Protein AF-A0AAN7F1X4-F1 (afdb_monomer_lite)

Foldseek 3Di:
DDDDDPQDPPPVSDDPPPPPDPPDDDDDDPPDDPDDADPCHPDDDDDVCVVPPDDDDPDPDDD

Organism: Quercus rubra (NCBI:txid3512)

Radius of gyration: 32.27 Å; chains: 1; bounding box: 73×19×76 Å

Sequence (63 aa):
MATLCTTPKRRESQIPVVLVCPPPPKKKSASGMKRDPPKNGYFQPPDLDAIFTMPPRREAWAS

Structure (mmCIF, N/CA/C/O backbone):
data_AF-A0AAN7F1X4-F1
#
_entry.id   AF-A0AAN7F1X4-F1
#
loop_
_atom_site.group_PDB
_atom_site.id
_atom_site.type_symbol
_atom_site.label_atom_id
_atom_site.label_alt_id
_atom_site.label_comp_id
_atom_site.label_asym_id
_atom_site.label_entity_id
_atom_site.label_seq_id
_atom_site.pdbx_PDB_ins_code
_atom_site.Cartn_x
_atom_site.Cartn_y
_atom_site.Cartn_z
_atom_site.occupancy
_atom_site.B_iso_or_equiv
_atom_site.auth_seq_id
_atom_site.auth_comp_id
_atom_site.auth_asym_id
_atom_site.auth_atom_id
_atom_site.pdbx_PDB_model_num
ATOM 1 N N . MET A 1 1 ? -47.027 4.849 10.763 1.00 46.53 1 MET A N 1
ATOM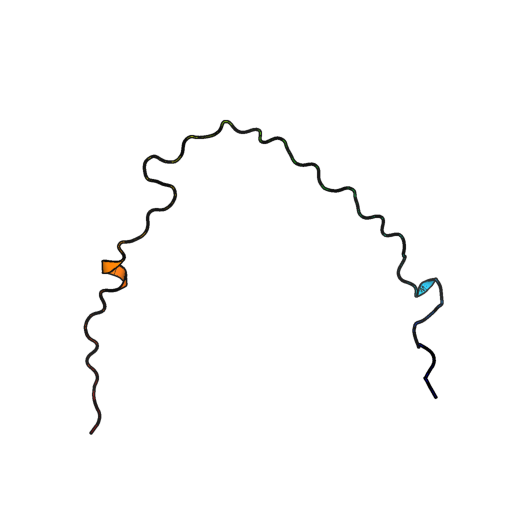 2 C CA . MET A 1 1 ? -46.723 4.267 12.087 1.00 46.53 1 MET A CA 1
ATOM 3 C C . MET A 1 1 ? -45.288 3.772 12.054 1.00 46.53 1 MET A C 1
ATOM 5 O O . MET A 1 1 ? -45.032 2.763 11.415 1.00 46.53 1 MET A O 1
ATOM 9 N N . ALA A 1 2 ? -44.341 4.526 12.618 1.00 54.22 2 ALA A N 1
ATOM 10 C CA . ALA A 1 2 ? -42.945 4.095 12.660 1.00 54.22 2 ALA A CA 1
ATOM 11 C C . ALA A 1 2 ? -42.821 2.959 13.682 1.00 54.22 2 ALA A C 1
ATOM 13 O O . ALA A 1 2 ? -43.103 3.146 14.865 1.00 54.22 2 ALA A O 1
ATOM 14 N N . THR A 1 3 ? -42.472 1.768 13.210 1.00 67.81 3 THR A N 1
ATOM 15 C CA . THR A 1 3 ? -42.250 0.596 14.053 1.00 67.81 3 THR A CA 1
ATOM 16 C C . THR A 1 3 ? -41.078 0.861 14.988 1.00 67.81 3 THR A C 1
ATOM 18 O O . THR A 1 3 ? -39.994 1.247 14.553 1.00 67.81 3 THR A O 1
ATOM 21 N N . LEU A 1 4 ? -41.323 0.674 16.283 1.00 77.50 4 LEU A N 1
ATOM 22 C CA . LEU A 1 4 ? -40.324 0.769 17.340 1.00 77.50 4 LEU A CA 1
ATOM 23 C C . LEU A 1 4 ? -39.108 -0.101 16.988 1.00 77.50 4 LEU A C 1
ATOM 25 O O . LEU A 1 4 ? -39.261 -1.236 16.548 1.00 77.50 4 LEU A O 1
ATOM 29 N N . CYS A 1 5 ? -37.907 0.445 17.185 1.00 75.62 5 CYS A N 1
ATOM 30 C CA . CYS A 1 5 ? -36.642 -0.256 16.974 1.00 75.62 5 CYS A CA 1
ATOM 31 C C . CYS A 1 5 ? -36.640 -1.625 17.685 1.00 75.62 5 CYS A C 1
ATOM 33 O O . CYS A 1 5 ? -36.815 -1.686 18.904 1.00 75.62 5 CYS A O 1
ATOM 35 N N . THR A 1 6 ? -36.431 -2.708 16.929 1.00 83.06 6 THR A N 1
ATOM 36 C CA . THR A 1 6 ? -36.488 -4.105 17.404 1.00 83.06 6 THR A CA 1
ATOM 37 C C . THR A 1 6 ? -35.237 -4.546 18.171 1.00 83.06 6 THR A C 1
ATOM 39 O O . THR A 1 6 ? -35.132 -5.707 18.561 1.00 83.06 6 THR A 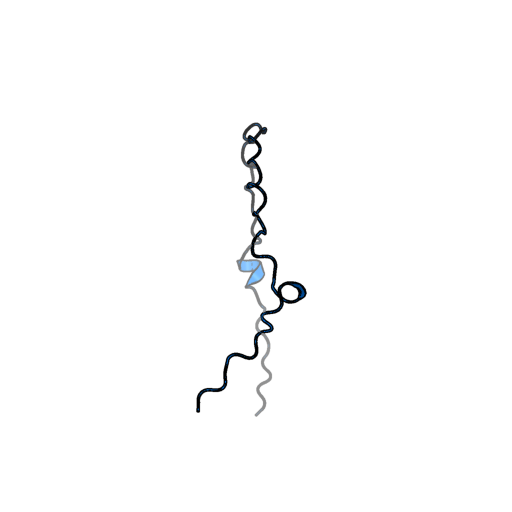O 1
ATOM 42 N N . THR A 1 7 ? -34.268 -3.652 18.385 1.00 82.81 7 THR A N 1
ATOM 43 C CA . THR A 1 7 ? -33.019 -3.985 19.076 1.00 82.81 7 THR A CA 1
ATOM 44 C C . THR A 1 7 ? -33.302 -4.466 20.505 1.00 82.81 7 THR A C 1
ATOM 46 O O . THR A 1 7 ? -33.898 -3.720 21.292 1.00 82.81 7 THR A O 1
ATOM 49 N N . PRO A 1 8 ? -32.859 -5.682 20.883 1.00 86.19 8 PRO A N 1
ATOM 50 C CA . PRO A 1 8 ? -33.000 -6.189 22.242 1.00 86.19 8 PRO A CA 1
ATOM 51 C C . PRO A 1 8 ? -32.318 -5.264 23.257 1.00 86.19 8 PRO A C 1
ATOM 53 O O . PRO A 1 8 ? -31.116 -5.024 23.197 1.00 86.19 8 PRO A O 1
ATOM 56 N N . LYS A 1 9 ? -33.095 -4.739 24.211 1.00 83.62 9 LYS A N 1
ATOM 57 C CA . LYS A 1 9 ? -32.600 -3.811 25.247 1.00 83.62 9 LYS A CA 1
ATOM 58 C C . LYS A 1 9 ? -32.159 -4.506 26.538 1.00 83.62 9 LYS A C 1
ATOM 60 O O . LYS A 1 9 ? -31.675 -3.833 27.443 1.00 83.62 9 LYS A O 1
ATOM 65 N N . ARG A 1 10 ? -32.339 -5.827 26.642 1.00 88.38 10 ARG A N 1
ATOM 66 C CA . ARG A 1 10 ? -31.884 -6.631 27.787 1.00 88.38 10 ARG A CA 1
ATOM 67 C C . ARG A 1 10 ? -30.361 -6.560 27.898 1.00 88.38 10 ARG A C 1
ATOM 69 O O . ARG A 1 10 ? -29.687 -6.616 26.873 1.00 88.38 10 ARG A O 1
ATOM 76 N N . ARG A 1 11 ? -29.821 -6.416 29.114 1.00 82.44 11 ARG A N 1
ATOM 77 C CA . ARG A 1 11 ? -28.377 -6.195 29.323 1.00 82.44 11 ARG A CA 1
ATOM 78 C C . ARG A 1 11 ? -27.528 -7.337 28.773 1.00 82.44 11 ARG A C 1
ATOM 80 O O . ARG A 1 11 ? -26.448 -7.083 28.260 1.00 82.44 11 ARG A O 1
ATOM 87 N N . GLU A 1 12 ? -28.041 -8.560 28.824 1.00 86.25 12 GLU A N 1
ATOM 88 C CA . GLU A 1 12 ? -27.363 -9.771 28.351 1.00 86.25 12 GLU A CA 1
ATOM 89 C C . GLU A 1 12 ? -27.241 -9.811 26.820 1.00 86.25 12 GLU A C 1
ATOM 91 O O . GLU A 1 12 ? -26.394 -10.514 26.280 1.00 86.25 12 GLU A O 1
ATOM 96 N N . SER A 1 13 ? -28.093 -9.062 26.113 1.00 85.38 13 SER A N 1
ATOM 97 C CA . SER A 1 13 ? -28.105 -8.965 24.648 1.00 85.38 13 SER A CA 1
ATOM 98 C C . SER A 1 13 ? -27.379 -7.724 24.122 1.00 85.38 13 SER A C 1
ATOM 100 O O . SER A 1 13 ? -27.252 -7.562 22.910 1.00 85.38 13 SER A O 1
ATOM 102 N N . GLN A 1 14 ? -26.940 -6.824 25.007 1.00 85.50 14 GLN A N 1
ATOM 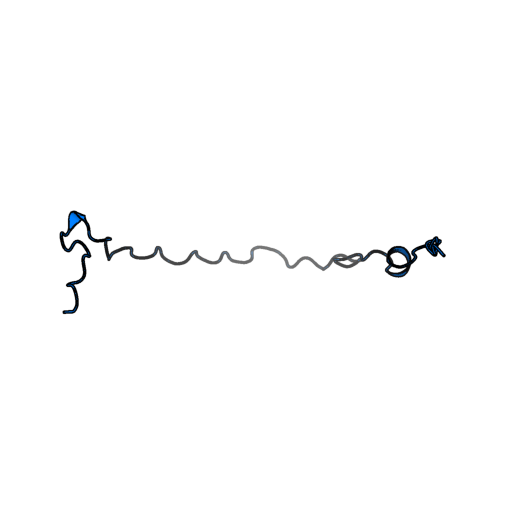103 C CA . GLN A 1 14 ? -26.199 -5.630 24.618 1.00 85.50 14 GLN A CA 1
ATOM 104 C C . GLN A 1 14 ? -24.723 -5.972 24.430 1.00 85.50 14 GLN A C 1
ATOM 106 O O . GLN A 1 14 ? -24.117 -6.661 25.248 1.00 85.50 14 GLN A O 1
ATOM 111 N N . ILE A 1 15 ? -24.126 -5.439 23.365 1.00 82.88 15 ILE A N 1
ATOM 112 C CA . ILE A 1 15 ? -22.677 -5.495 23.182 1.00 82.88 15 ILE A CA 1
ATOM 113 C C . ILE A 1 15 ? -22.044 -4.686 24.325 1.00 82.88 15 ILE A C 1
ATOM 115 O O . ILE A 1 15 ? -22.421 -3.524 24.515 1.00 82.88 15 ILE A O 1
ATOM 119 N N . PRO A 1 16 ? -21.098 -5.257 25.091 1.00 79.69 16 PRO A N 1
ATOM 120 C CA . PRO A 1 16 ? -20.393 -4.518 26.124 1.00 79.69 16 PRO A CA 1
ATOM 121 C C . PRO A 1 16 ? -19.725 -3.273 25.530 1.00 79.69 16 PRO A C 1
ATOM 123 O O . PRO A 1 16 ? -18.846 -3.370 24.680 1.00 79.69 16 PRO A O 1
ATOM 126 N N . VAL A 1 17 ? -20.140 -2.093 25.994 1.00 75.56 17 VAL A N 1
ATOM 127 C CA . VAL A 1 17 ? -19.599 -0.794 25.546 1.00 75.56 17 VAL A CA 1
ATOM 128 C C . VAL A 1 17 ? -18.129 -0.629 25.955 1.00 75.56 17 VAL A C 1
ATOM 130 O O . VAL A 1 17 ? -17.381 0.132 25.349 1.00 75.56 17 VAL A O 1
ATOM 133 N N . VAL A 1 18 ? -17.693 -1.365 26.978 1.00 71.12 18 VAL A N 1
ATOM 134 C CA . VAL A 1 18 ? -16.359 -1.242 27.565 1.00 71.12 18 VAL A CA 1
ATOM 135 C C . VAL A 1 18 ? -15.419 -2.273 26.950 1.00 71.12 18 VAL A C 1
ATOM 137 O O . VAL A 1 18 ? -15.008 -3.235 27.591 1.00 71.12 18 VAL A O 1
ATOM 140 N N . LEU A 1 19 ? -15.058 -2.058 25.691 1.00 70.88 19 LEU A N 1
ATOM 141 C CA . LEU A 1 19 ? -13.812 -2.592 25.155 1.00 70.88 19 LEU A CA 1
ATOM 142 C C . LEU A 1 19 ? -12.813 -1.440 25.180 1.00 70.88 19 LEU A C 1
ATOM 144 O O . LEU A 1 19 ? -12.675 -0.702 24.208 1.00 70.88 19 LEU A O 1
ATOM 148 N N . VAL A 1 20 ? -12.162 -1.227 26.329 1.00 81.06 20 VAL A N 1
ATOM 149 C CA . VAL A 1 20 ? -11.008 -0.323 26.374 1.00 81.06 20 VAL A CA 1
ATOM 150 C C . VAL A 1 20 ? -9.986 -0.905 25.408 1.00 81.06 20 VAL A C 1
ATOM 152 O O . VAL A 1 20 ? -9.470 -2.000 25.639 1.00 81.06 20 VAL A O 1
ATOM 155 N N . CYS A 1 21 ? -9.745 -0.206 24.298 1.00 76.62 21 CYS A N 1
ATOM 156 C CA . CYS A 1 21 ? -8.732 -0.620 23.343 1.00 76.62 21 CYS A CA 1
ATOM 157 C C . CYS A 1 21 ? -7.408 -0.796 24.094 1.00 76.62 21 CYS A C 1
ATOM 159 O O . CYS A 1 21 ? -7.060 0.065 24.913 1.00 76.62 21 CYS A O 1
ATOM 161 N N . PRO A 1 22 ? -6.657 -1.881 23.842 1.00 86.88 22 PRO A N 1
ATOM 162 C CA . PRO A 1 22 ? -5.334 -2.000 24.423 1.00 86.88 22 PRO A CA 1
ATOM 163 C C . PRO A 1 22 ? -4.493 -0.778 24.021 1.00 86.88 22 PRO A C 1
ATOM 165 O O . PRO A 1 22 ? -4.707 -0.204 22.944 1.00 86.88 22 PRO A O 1
ATOM 168 N N . PRO A 1 23 ? -3.538 -0.357 24.867 1.00 88.25 23 PRO A N 1
ATOM 169 C CA . PRO A 1 23 ? -2.649 0.740 24.522 1.00 88.25 23 PRO A CA 1
ATOM 170 C C . PRO A 1 23 ? -1.920 0.434 23.204 1.00 88.25 23 PRO A C 1
ATOM 172 O O . PRO A 1 23 ? -1.635 -0.733 22.910 1.00 88.25 23 PRO A O 1
ATOM 175 N N . PRO A 1 24 ? -1.593 1.464 22.405 1.00 88.50 24 PRO A N 1
ATOM 176 C CA . PRO A 1 24 ? -0.925 1.267 21.129 1.00 88.50 24 PRO A CA 1
ATOM 177 C C . PRO A 1 24 ? 0.417 0.542 21.317 1.00 88.50 24 PRO A C 1
ATOM 179 O O . PRO A 1 24 ? 1.118 0.769 22.312 1.00 88.50 24 PRO A O 1
ATOM 182 N N . PRO A 1 25 ? 0.813 -0.318 20.362 1.00 89.81 25 PRO A N 1
ATOM 183 C CA . PRO A 1 25 ? 2.098 -0.996 20.422 1.00 89.81 25 PRO A CA 1
ATOM 184 C C . PRO A 1 25 ? 3.238 0.028 20.449 1.00 89.81 25 PRO A C 1
ATOM 186 O O . PRO A 1 25 ? 3.268 0.984 19.671 1.00 89.81 25 PRO A O 1
ATOM 189 N N . LYS A 1 26 ? 4.208 -0.177 21.346 1.00 88.00 26 LYS A N 1
ATOM 190 C CA . LYS A 1 26 ? 5.384 0.695 21.445 1.00 88.00 26 LYS A CA 1
ATOM 191 C C . LYS A 1 26 ? 6.279 0.483 20.227 1.00 88.00 26 LYS A C 1
ATOM 193 O O . LYS A 1 26 ? 6.697 -0.641 19.941 1.00 88.00 26 LYS A O 1
ATOM 198 N N . LYS A 1 27 ? 6.620 1.570 19.533 1.00 85.25 27 LYS A N 1
ATOM 199 C CA . LYS A 1 27 ? 7.614 1.543 18.456 1.00 85.25 27 LYS A CA 1
ATOM 200 C C . LYS A 1 27 ? 8.965 1.115 19.038 1.00 85.25 27 LYS A C 1
ATOM 202 O O . LYS A 1 27 ? 9.460 1.740 19.972 1.00 85.25 27 LYS A O 1
ATOM 207 N N . LYS A 1 28 ? 9.562 0.055 18.490 1.00 81.06 28 LYS A N 1
ATOM 208 C CA . LYS A 1 28 ? 10.936 -0.337 18.833 1.00 81.06 28 LYS A CA 1
ATOM 209 C C . LYS A 1 28 ? 11.902 0.733 18.315 1.00 81.06 28 LYS A C 1
ATOM 211 O O . LYS A 1 28 ? 11.681 1.283 17.233 1.00 81.06 28 LYS A O 1
ATOM 216 N N . SER A 1 29 ? 12.958 1.035 19.071 1.00 77.88 29 SER A N 1
ATOM 217 C CA . SER A 1 29 ? 14.053 1.854 18.549 1.00 77.88 29 SER A CA 1
ATOM 218 C C . SER A 1 29 ? 14.656 1.145 17.337 1.00 77.88 29 SER A C 1
ATOM 220 O O . SER A 1 29 ? 14.747 -0.083 17.304 1.00 77.88 29 SER A O 1
ATOM 222 N N . ALA A 1 30 ? 15.024 1.906 16.306 1.00 75.12 30 ALA A N 1
ATOM 223 C CA . ALA A 1 30 ? 15.729 1.355 15.159 1.00 75.12 30 ALA A CA 1
ATOM 224 C C . ALA A 1 30 ? 17.149 0.963 15.603 1.00 75.12 30 ALA A C 1
ATOM 226 O O . ALA A 1 30 ? 18.087 1.745 15.491 1.00 75.12 30 ALA A O 1
ATOM 227 N N . SER A 1 31 ? 17.300 -0.232 16.173 1.00 68.81 31 SER A N 1
ATOM 228 C CA . SER A 1 31 ? 18.592 -0.819 16.517 1.00 68.81 31 SER A CA 1
ATOM 229 C C . SER A 1 31 ? 19.185 -1.461 15.264 1.00 68.81 31 SER A C 1
ATOM 231 O O . SER A 1 31 ? 19.097 -2.669 15.051 1.00 68.81 31 SER A O 1
ATOM 233 N N . GLY A 1 32 ? 19.734 -0.633 14.385 1.00 68.75 32 GLY A N 1
ATOM 234 C CA . GLY A 1 32 ? 20.435 -1.089 13.196 1.00 68.75 32 GLY A CA 1
ATOM 235 C C . GLY A 1 32 ? 21.356 0.009 12.704 1.00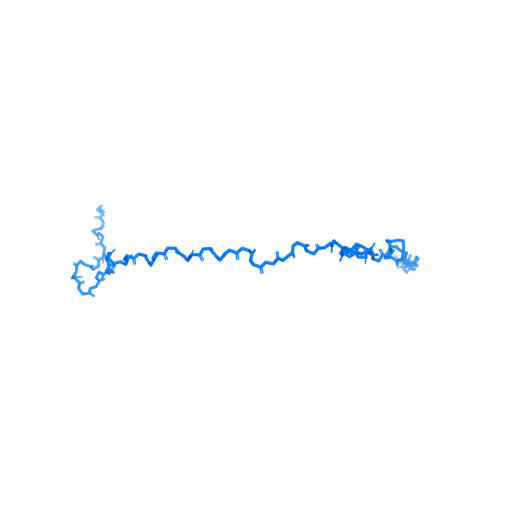 68.75 32 GLY A C 1
ATOM 236 O O . GLY A 1 32 ? 20.906 1.130 12.474 1.00 68.75 32 GLY A O 1
ATOM 237 N N . MET A 1 33 ? 22.645 -0.306 12.553 1.00 72.56 33 MET A N 1
ATOM 238 C CA . MET A 1 33 ? 23.565 0.562 11.825 1.00 72.56 33 MET A CA 1
ATOM 239 C C . MET A 1 33 ? 22.953 0.78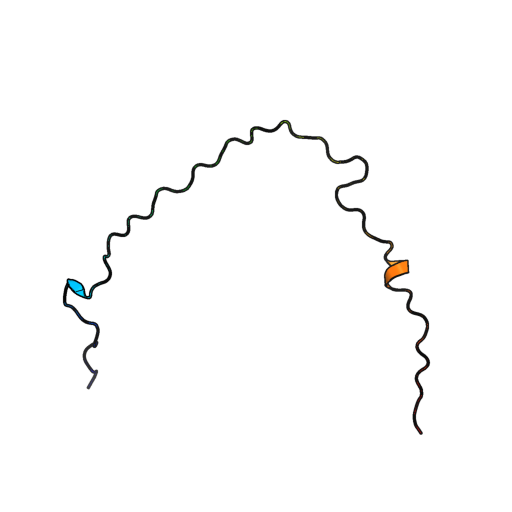9 10.441 1.00 72.56 33 MET A C 1
ATOM 241 O O . MET A 1 33 ? 22.569 -0.185 9.787 1.00 72.56 33 MET A O 1
ATOM 245 N N . LYS A 1 34 ? 22.801 2.051 10.021 1.00 75.25 34 LYS A N 1
ATOM 246 C CA . LYS A 1 34 ? 22.383 2.364 8.651 1.00 75.25 34 LYS A CA 1
ATOM 247 C C . LYS A 1 34 ? 23.370 1.652 7.728 1.00 75.25 34 LYS A C 1
ATOM 249 O O . LYS A 1 34 ? 24.547 1.987 7.730 1.00 75.25 34 LYS A O 1
ATOM 254 N N . ARG A 1 35 ? 22.912 0.604 7.044 1.00 80.81 35 ARG A N 1
ATOM 255 C CA . ARG A 1 35 ? 23.727 -0.091 6.050 1.00 80.81 35 ARG A CA 1
ATOM 256 C C . ARG A 1 35 ? 23.749 0.773 4.804 1.00 80.81 35 ARG A C 1
ATOM 258 O O . ARG A 1 35 ? 22.702 1.295 4.417 1.00 80.81 35 ARG A O 1
ATOM 265 N N . ASP A 1 36 ? 24.920 0.897 4.198 1.00 89.12 36 ASP A N 1
ATOM 266 C CA . ASP A 1 36 ? 25.027 1.525 2.892 1.00 89.12 36 ASP A CA 1
ATOM 267 C C . ASP A 1 36 ? 24.154 0.776 1.873 1.00 89.12 36 ASP A C 1
ATOM 269 O O . ASP A 1 36 ? 23.997 -0.452 1.968 1.00 89.12 36 ASP A O 1
ATOM 273 N N . PRO A 1 37 ? 23.563 1.490 0.902 1.00 87.56 37 PRO A N 1
ATOM 274 C CA . PRO A 1 37 ? 22.872 0.862 -0.208 1.00 87.56 37 PRO A CA 1
ATOM 275 C C . PRO A 1 37 ? 23.762 -0.148 -0.949 1.00 87.56 37 PRO A C 1
ATOM 277 O O . PRO A 1 37 ? 24.979 0.039 -1.035 1.00 87.56 37 PRO A O 1
ATOM 280 N N . PRO A 1 38 ? 23.181 -1.207 -1.538 1.00 91.81 38 PRO A N 1
ATOM 281 C CA . PRO A 1 38 ? 23.910 -2.094 -2.429 1.00 91.81 38 PRO A CA 1
ATOM 282 C C . PRO A 1 38 ? 24.545 -1.311 -3.580 1.00 91.81 38 PRO A C 1
ATOM 284 O O . PRO A 1 38 ? 23.899 -0.460 -4.193 1.00 91.81 38 PRO A O 1
ATOM 287 N N . LYS A 1 39 ? 25.791 -1.656 -3.924 1.00 89.94 39 LYS A N 1
ATOM 288 C CA . LYS A 1 39 ? 26.552 -1.015 -5.013 1.00 89.94 39 LYS A CA 1
ATOM 289 C C . LYS A 1 39 ? 25.816 -1.022 -6.355 1.00 89.94 39 LYS A C 1
ATOM 291 O O . LYS A 1 39 ? 25.986 -0.108 -7.150 1.00 89.94 39 LYS A O 1
ATOM 296 N N . ASN A 1 40 ? 24.983 -2.034 -6.583 1.00 90.62 40 ASN A N 1
ATOM 297 C CA . ASN A 1 40 ? 24.322 -2.269 -7.863 1.00 90.62 40 ASN A CA 1
ATOM 298 C C . ASN A 1 40 ? 22.851 -1.819 -7.848 1.00 90.62 40 ASN A C 1
ATOM 300 O O . ASN A 1 40 ? 22.074 -2.238 -8.703 1.00 90.62 40 ASN A O 1
ATOM 304 N N . GLY A 1 41 ? 22.466 -1.006 -6.859 1.00 89.81 41 GLY A N 1
ATOM 305 C CA . GLY A 1 41 ? 21.077 -0.637 -6.617 1.00 89.81 41 GLY A CA 1
ATOM 306 C C . GLY A 1 41 ? 20.266 -1.767 -5.975 1.00 89.81 41 GLY A C 1
ATOM 307 O O . GLY A 1 41 ? 20.688 -2.918 -5.896 1.00 89.81 41 GLY A O 1
ATOM 308 N N . TYR A 1 42 ? 19.087 -1.418 -5.463 1.00 91.56 42 TYR A N 1
ATOM 309 C CA . TYR A 1 42 ? 18.151 -2.384 -4.873 1.00 91.56 42 TYR A CA 1
ATOM 310 C C . TYR A 1 42 ? 17.316 -3.116 -5.919 1.00 91.56 42 TYR A C 1
ATOM 312 O O . TYR A 1 42 ? 16.848 -4.225 -5.679 1.00 91.56 42 TYR A O 1
ATOM 320 N N . PHE A 1 43 ? 17.107 -2.473 -7.062 1.00 93.06 43 PHE A N 1
ATOM 321 C CA . PHE A 1 43 ? 16.313 -2.990 -8.153 1.00 93.06 43 PHE A CA 1
ATOM 322 C C . PHE A 1 43 ? 17.182 -3.031 -9.401 1.00 93.06 43 PHE A C 1
ATOM 324 O O . PHE A 1 43 ? 17.795 -2.031 -9.768 1.00 93.06 43 PHE A O 1
ATOM 331 N N . GLN A 1 44 ? 17.227 -4.200 -10.025 1.00 89.81 44 GLN A N 1
ATOM 332 C CA . GLN A 1 44 ? 17.896 -4.428 -11.295 1.00 89.81 44 GLN A CA 1
ATOM 333 C C . GLN A 1 44 ? 16.799 -4.753 -12.310 1.00 89.81 44 GLN A C 1
ATOM 335 O O . GLN A 1 44 ? 16.400 -5.916 -12.402 1.00 89.81 44 GLN A O 1
ATOM 340 N N . PRO A 1 45 ? 16.214 -3.739 -12.979 1.00 88.88 45 PRO A N 1
ATOM 341 C CA . PRO A 1 45 ? 15.178 -4.001 -13.960 1.00 88.88 45 PRO A CA 1
ATOM 342 C C . PRO A 1 45 ? 15.735 -4.863 -15.096 1.00 88.88 45 PRO A C 1
ATOM 344 O O . PRO A 1 45 ? 16.889 -4.674 -15.491 1.00 88.88 45 PRO A O 1
ATOM 347 N N . PRO A 1 46 ? 14.925 -5.782 -15.643 1.00 87.88 46 PRO A N 1
ATOM 348 C CA . PRO A 1 46 ? 15.242 -6.400 -16.920 1.00 87.88 46 PRO A CA 1
ATOM 349 C C . PRO A 1 46 ? 15.299 -5.337 -18.023 1.00 87.88 46 PRO A C 1
ATOM 351 O O . PRO A 1 46 ? 14.700 -4.265 -17.907 1.00 87.88 46 PRO A O 1
ATOM 354 N N . ASP A 1 47 ? 15.999 -5.660 -19.106 1.00 89.56 47 ASP A N 1
ATOM 355 C CA . ASP A 1 47 ? 16.001 -4.833 -20.305 1.00 89.56 47 ASP A CA 1
ATOM 356 C C . ASP A 1 47 ? 14.579 -4.722 -20.881 1.00 89.56 47 ASP A C 1
ATOM 358 O O . ASP A 1 47 ? 13.916 -5.732 -21.132 1.00 89.56 47 ASP A O 1
ATOM 362 N N . LEU A 1 48 ? 14.097 -3.490 -21.052 1.00 85.88 48 LEU A N 1
ATOM 363 C CA . LEU A 1 48 ? 12.745 -3.223 -21.540 1.00 85.88 48 LEU A CA 1
ATOM 364 C C . LEU A 1 48 ? 12.605 -3.617 -23.010 1.00 85.88 48 LEU A C 1
ATOM 366 O O . LEU A 1 48 ? 11.561 -4.144 -23.394 1.00 85.88 48 LEU A O 1
ATOM 370 N N . ASP A 1 49 ? 13.650 -3.431 -23.815 1.00 83.69 49 ASP A N 1
ATOM 371 C CA . ASP A 1 49 ? 13.603 -3.774 -25.236 1.00 83.69 49 ASP A CA 1
ATOM 372 C C . ASP A 1 49 ? 13.434 -5.287 -25.422 1.00 83.69 49 ASP A C 1
ATOM 374 O O . ASP A 1 49 ? 12.631 -5.730 -26.246 1.00 83.69 49 ASP A O 1
ATOM 378 N N . ALA A 1 50 ? 14.074 -6.098 -24.574 1.00 81.69 50 ALA A N 1
ATOM 379 C CA . ALA A 1 50 ? 13.859 -7.543 -24.531 1.00 81.69 50 ALA A CA 1
ATOM 380 C C . ALA A 1 50 ? 12.416 -7.942 -24.154 1.00 81.69 50 ALA A C 1
ATOM 382 O O . ALA A 1 50 ? 11.939 -8.989 -24.592 1.00 81.69 50 ALA A O 1
ATOM 383 N N . ILE A 1 51 ? 11.707 -7.124 -23.366 1.00 83.19 51 ILE A N 1
ATOM 384 C CA . ILE A 1 51 ? 10.314 -7.385 -22.962 1.00 83.19 51 ILE A CA 1
ATOM 385 C C . ILE A 1 51 ? 9.332 -7.039 -24.087 1.00 83.19 51 ILE A C 1
ATOM 387 O O . ILE A 1 51 ? 8.340 -7.744 -24.279 1.00 83.19 51 ILE A O 1
ATOM 391 N N . PHE A 1 52 ? 9.586 -5.958 -24.826 1.00 83.88 52 PHE A N 1
ATOM 392 C CA . PHE A 1 52 ? 8.665 -5.457 -25.853 1.00 83.88 52 PHE A CA 1
ATOM 393 C C . PHE A 1 52 ? 8.975 -5.952 -27.270 1.00 83.88 52 PHE A C 1
ATOM 395 O O . PHE A 1 52 ? 8.162 -5.754 -28.176 1.00 83.88 52 PHE A O 1
ATOM 402 N N . THR A 1 53 ? 10.101 -6.638 -27.474 1.00 84.88 53 THR A N 1
ATOM 403 C CA . THR A 1 53 ? 10.422 -7.276 -28.755 1.00 84.88 53 THR A CA 1
ATOM 404 C C . THR A 1 53 ? 9.555 -8.520 -28.957 1.00 84.88 53 THR A C 1
ATOM 406 O O . THR A 1 53 ? 9.942 -9.644 -28.646 1.00 84.88 53 THR A O 1
ATOM 409 N N . MET A 1 54 ? 8.358 -8.321 -29.505 1.00 76.12 54 MET A N 1
ATOM 410 C CA . MET A 1 54 ? 7.509 -9.399 -30.008 1.00 76.12 54 MET A CA 1
ATOM 411 C C . MET A 1 54 ? 7.731 -9.568 -31.516 1.00 76.12 54 MET A C 1
ATOM 413 O O . MET A 1 54 ? 7.641 -8.583 -32.253 1.00 76.12 54 MET A O 1
ATOM 417 N N . PRO A 1 55 ? 7.987 -10.792 -32.017 1.00 78.06 55 PRO A N 1
ATOM 418 C CA . PRO A 1 55 ? 8.027 -11.022 -33.453 1.00 78.06 55 PRO A CA 1
ATOM 419 C C . PRO A 1 55 ? 6.652 -10.705 -34.066 1.00 78.06 55 PRO A C 1
ATOM 421 O O . PRO A 1 55 ? 5.628 -10.974 -33.426 1.00 78.06 55 PRO A O 1
ATOM 424 N N . PRO A 1 56 ? 6.595 -10.169 -35.301 1.00 76.00 56 PRO A N 1
ATOM 425 C CA . PRO A 1 56 ? 5.332 -9.901 -35.975 1.00 76.00 56 PRO A CA 1
ATOM 426 C C . PRO A 1 56 ? 4.478 -11.170 -36.003 1.00 76.00 56 PRO A C 1
ATOM 428 O O . PRO A 1 56 ? 4.890 -12.199 -36.550 1.00 76.00 56 PRO A O 1
ATOM 431 N N . ARG A 1 57 ? 3.284 -11.122 -35.403 1.00 75.88 57 ARG A N 1
ATOM 432 C CA . ARG A 1 57 ? 2.348 -12.241 -35.493 1.00 75.88 57 ARG A CA 1
ATOM 433 C C . ARG A 1 57 ? 1.796 -12.250 -36.916 1.00 75.88 57 ARG A C 1
ATOM 435 O O . ARG A 1 57 ? 1.251 -11.248 -37.365 1.00 75.88 57 ARG A O 1
ATOM 442 N N . ARG A 1 58 ? 1.931 -13.365 -37.640 1.00 79.19 58 ARG A N 1
ATOM 443 C CA . ARG A 1 58 ? 1.224 -13.536 -38.917 1.00 79.19 58 ARG A CA 1
ATOM 444 C C . ARG A 1 58 ? -0.269 -13.579 -38.617 1.00 79.19 58 ARG A C 1
ATOM 446 O O . ARG A 1 58 ? -0.755 -14.555 -38.050 1.00 79.19 58 ARG A O 1
ATOM 453 N N . GLU A 1 59 ? -0.976 -12.514 -38.958 1.00 72.81 59 GLU A N 1
ATOM 454 C CA . GLU A 1 59 ? -2.431 -12.529 -38.975 1.00 72.81 59 GLU A CA 1
ATOM 455 C C . GLU A 1 59 ? -2.883 -13.284 -40.226 1.00 72.81 59 GLU A C 1
ATOM 457 O O . GLU A 1 59 ? -2.547 -12.918 -41.353 1.00 72.81 59 GLU A O 1
ATOM 462 N N . ALA A 1 60 ? -3.610 -14.381 -40.024 1.00 73.38 60 ALA A N 1
ATOM 463 C CA . ALA A 1 60 ? -4.397 -14.980 -41.087 1.00 73.38 60 ALA A CA 1
ATOM 464 C C . ALA A 1 60 ? -5.670 -14.140 -41.2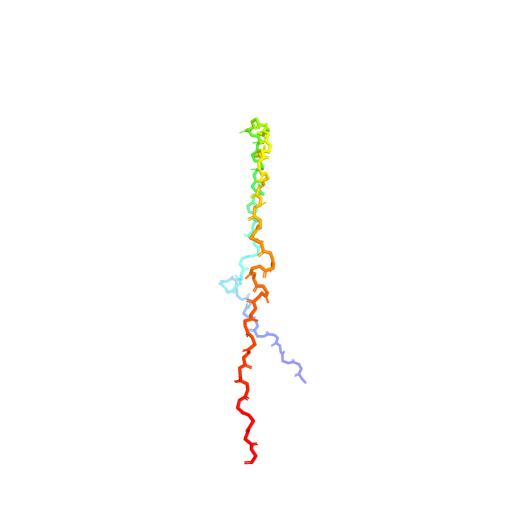08 1.00 73.38 60 ALA A C 1
ATOM 466 O O . ALA A 1 60 ? -6.599 -14.285 -40.416 1.00 73.38 60 ALA A O 1
ATOM 467 N N . TRP A 1 61 ? -5.681 -13.210 -42.156 1.00 67.50 61 TRP A N 1
ATOM 468 C CA . TRP A 1 61 ? -6.909 -12.554 -42.577 1.00 67.50 61 TRP A CA 1
ATOM 469 C C . TRP A 1 61 ? -7.747 -13.592 -43.332 1.00 67.50 61 TRP A C 1
ATOM 471 O O . TRP A 1 61 ? -7.273 -14.211 -44.284 1.00 67.50 61 TRP A O 1
ATOM 481 N N . ALA A 1 62 ? -8.971 -13.831 -42.866 1.00 65.75 62 ALA A N 1
ATOM 482 C CA . ALA A 1 62 ? -9.961 -14.592 -43.614 1.00 65.75 62 ALA A CA 1
ATOM 483 C C . ALA A 1 62 ? -10.681 -13.618 -44.555 1.00 65.75 62 ALA A C 1
ATOM 485 O O . ALA A 1 62 ? -11.233 -12.620 -44.089 1.00 65.75 62 ALA A O 1
ATOM 486 N N . SER A 1 63 ? -10.620 -13.889 -45.861 1.00 63.16 63 SER A N 1
ATOM 487 C CA . SER A 1 63 ? -11.541 -13.313 -46.856 1.00 63.16 63 SER A CA 1
ATOM 488 C C . SER A 1 63 ? -12.708 -14.242 -47.089 1.00 63.16 63 SER A C 1
ATOM 490 O O . SER A 1 63 ? -12.459 -15.470 -47.070 1.00 63.16 63 SER A O 1
#

pLDDT: mean 80.33, std 9.12, range [46.53, 93.06]

InterPro domains:
  IPR040389 Cyclin-dependent protein kinase inhibitor SMR [PTHR33142] (5-56)

Secondary structure (DSSP, 8-state):
--PPP----SGGGSPPS---PPPPPPPPP--S--PPPPTT-S--PPPHHHHH-PPPP------